Protein AF-A0A9P5Z5B7-F1 (afdb_monomer_lite)

Organism: NCBI:txid109636

Secondary structure (DSSP, 8-state):
---------------------PPPPEEBTTTTB-PPTTEEEES---TTT-EEEEE-SSSPPP-

Foldseek 3Di:
DDDDDDDDDDPDDPPPPPPPPDDKDWAAAPVRRDDDPQWDWDDDPDHRPTGTIDGGNDDDDDD

Sequence (63 aa):
MKFSFVYQAIAVSVAIFSQSVAATYHCGGPYNLSCPKGWRCCGPIIQGVGGTCFEGETGLCPL

Radius of gyration: 25.48 Å; chains: 1; bounding box: 52×22×72 Å

pLDDT: mean 75.91, std 14.53, range [44.75, 93.5]

Structure (mmCIF, N/CA/C/O backbone):
data_AF-A0A9P5Z5B7-F1
#
_entry.id   AF-A0A9P5Z5B7-F1
#
loop_
_atom_site.group_PDB
_atom_site.id
_atom_site.type_symbol
_atom_site.label_atom_id
_atom_site.label_alt_id
_atom_site.label_comp_id
_atom_site.label_asym_id
_atom_site.label_entity_id
_atom_site.label_seq_id
_atom_site.pdbx_PDB_ins_code
_atom_site.Cartn_x
_atom_site.Cartn_y
_atom_site.Cartn_z
_atom_site.occupancy
_atom_site.B_iso_or_equiv
_atom_site.auth_seq_id
_atom_site.auth_comp_id
_atom_site.auth_asym_id
_atom_site.auth_atom_id
_atom_site.pdbx_PDB_model_num
ATOM 1 N N . MET A 1 1 ? 36.189 14.078 57.047 1.00 44.75 1 MET A N 1
ATOM 2 C CA . MET A 1 1 ? 35.470 14.341 55.778 1.00 44.75 1 MET A CA 1
ATOM 3 C C . MET A 1 1 ? 35.138 13.011 55.113 1.00 44.75 1 MET A C 1
ATOM 5 O O . MET A 1 1 ? 36.091 12.293 54.851 1.00 44.75 1 MET A O 1
ATOM 9 N N . LYS A 1 2 ? 33.858 12.699 54.853 1.00 44.91 2 LYS A N 1
ATOM 10 C CA . LYS A 1 2 ? 33.326 11.835 53.760 1.00 44.91 2 LYS A CA 1
ATOM 11 C C . LYS A 1 2 ? 31.865 11.491 54.115 1.00 44.91 2 LYS A C 1
ATOM 13 O O . LYS A 1 2 ? 31.619 10.582 54.890 1.00 44.91 2 LYS A O 1
ATO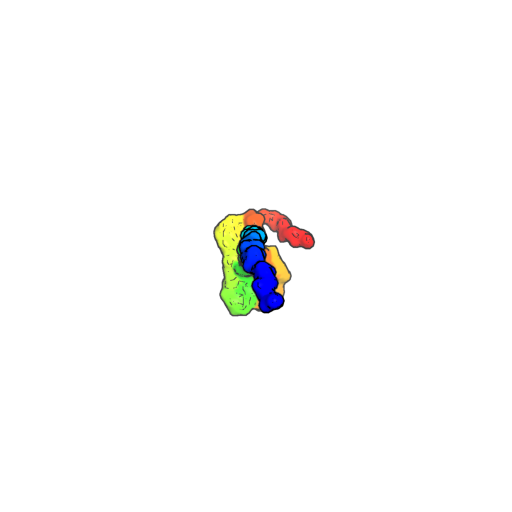M 18 N N . PHE A 1 3 ? 30.943 12.435 53.945 1.00 49.12 3 PHE A N 1
ATOM 19 C CA . PHE A 1 3 ? 30.070 12.616 52.773 1.00 49.12 3 PHE A CA 1
ATOM 20 C C . PHE A 1 3 ? 29.170 11.412 52.475 1.00 49.12 3 PHE A C 1
ATOM 22 O O . PHE A 1 3 ? 29.535 10.497 51.741 1.00 49.12 3 PHE A O 1
ATOM 29 N N . SER A 1 4 ? 27.980 11.493 53.076 1.00 62.91 4 SER A N 1
ATOM 30 C CA . SER A 1 4 ? 26.739 10.821 52.713 1.00 62.91 4 SER A CA 1
ATOM 31 C C . SER A 1 4 ? 26.471 10.884 51.215 1.00 62.91 4 SER A C 1
ATOM 33 O O . SER A 1 4 ? 26.520 11.969 50.646 1.00 62.91 4 SER A O 1
ATOM 35 N N . PHE A 1 5 ? 26.050 9.770 50.623 1.00 53.88 5 PHE A N 1
ATOM 36 C CA . PHE A 1 5 ? 25.253 9.789 49.398 1.00 53.88 5 PHE A CA 1
ATOM 37 C C . PHE A 1 5 ? 24.159 8.732 49.526 1.00 53.88 5 PHE A C 1
ATOM 39 O O . PHE A 1 5 ? 24.341 7.554 49.232 1.00 53.88 5 PHE A O 1
ATOM 46 N N . VAL A 1 6 ? 23.028 9.183 50.071 1.00 54.03 6 VAL A N 1
ATOM 47 C CA . VAL A 1 6 ? 21.753 8.468 50.058 1.00 54.03 6 VAL A CA 1
ATOM 48 C C . VAL A 1 6 ? 21.366 8.308 48.588 1.00 54.03 6 VAL A C 1
ATOM 50 O O . VAL A 1 6 ? 21.104 9.294 47.903 1.00 54.03 6 VAL A O 1
ATOM 53 N N . TYR A 1 7 ? 21.417 7.074 48.091 1.00 55.56 7 TYR A N 1
ATOM 54 C CA . TYR A 1 7 ? 21.077 6.719 46.716 1.00 55.56 7 TYR A CA 1
ATOM 55 C C . TYR A 1 7 ? 19.587 6.998 46.466 1.00 55.56 7 TYR A C 1
ATOM 57 O O . TYR A 1 7 ? 18.722 6.257 46.928 1.00 55.56 7 TYR A O 1
ATOM 65 N N . GLN A 1 8 ? 19.279 8.083 45.752 1.00 53.56 8 GLN A N 1
ATOM 66 C CA . GLN A 1 8 ? 17.933 8.351 45.248 1.00 53.56 8 GLN A CA 1
ATOM 67 C C . GLN A 1 8 ? 17.659 7.451 44.040 1.00 53.56 8 GLN A C 1
ATOM 69 O O . GLN A 1 8 ? 18.316 7.555 43.005 1.00 53.56 8 GLN A O 1
ATOM 74 N N . ALA A 1 9 ? 16.676 6.565 44.183 1.00 56.41 9 ALA A N 1
ATOM 75 C CA . ALA A 1 9 ? 16.137 5.763 43.098 1.00 56.41 9 ALA A CA 1
ATOM 76 C C . ALA A 1 9 ? 15.354 6.666 42.132 1.00 56.41 9 ALA A C 1
ATOM 78 O O . ALA A 1 9 ? 14.274 7.158 42.456 1.00 56.41 9 ALA A O 1
ATOM 79 N N . ILE A 1 10 ? 15.911 6.898 40.945 1.00 58.91 10 ILE A N 1
ATOM 80 C CA . ILE A 1 10 ? 15.243 7.614 39.857 1.00 58.91 10 ILE A CA 1
ATOM 81 C C . ILE A 1 10 ? 14.314 6.610 39.169 1.00 58.91 10 ILE A C 1
ATOM 83 O O . ILE A 1 10 ? 14.757 5.766 38.392 1.00 58.91 10 ILE A O 1
ATOM 87 N N . ALA A 1 11 ? 13.022 6.669 39.485 1.00 61.59 11 ALA A N 1
ATOM 88 C CA . ALA A 1 11 ? 11.999 5.917 38.769 1.00 61.59 11 ALA A CA 1
ATOM 89 C C . ALA A 1 11 ? 11.763 6.578 37.400 1.00 61.59 11 ALA A C 1
ATOM 91 O O . ALA A 1 11 ? 11.047 7.571 37.288 1.00 61.59 11 ALA A O 1
ATOM 92 N N . VAL A 1 12 ? 12.412 6.052 36.358 1.00 65.44 12 VAL A N 1
ATOM 93 C CA . VAL A 1 12 ? 12.191 6.464 34.965 1.00 65.44 12 VAL A CA 1
ATOM 94 C C . VAL A 1 12 ? 10.960 5.731 34.435 1.00 65.44 12 VAL A C 1
ATOM 96 O O . VAL A 1 12 ? 11.018 4.553 34.090 1.00 65.44 12 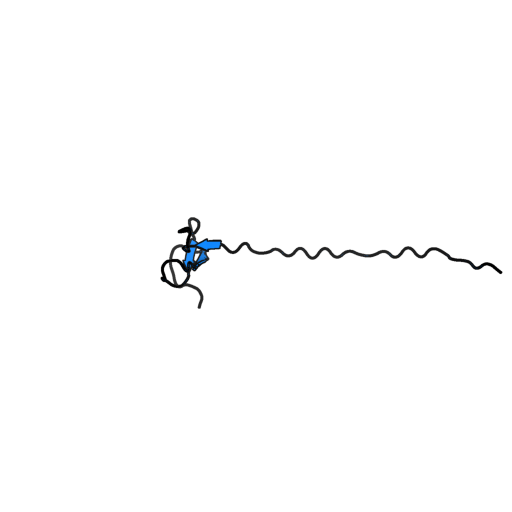VAL A O 1
ATOM 99 N N . SER A 1 13 ? 9.830 6.432 34.376 1.00 60.62 13 SER A N 1
ATOM 100 C CA . SER A 1 13 ? 8.606 5.945 33.740 1.00 60.62 13 SER A CA 1
ATOM 101 C C . SER A 1 13 ? 8.768 5.991 32.218 1.00 60.62 13 SER A C 1
ATOM 103 O O . SER A 1 13 ? 8.630 7.047 31.603 1.00 60.62 13 SER A O 1
ATOM 105 N N . VAL A 1 14 ? 9.078 4.852 31.595 1.00 65.00 14 VAL A N 1
ATOM 106 C CA . VAL A 1 14 ? 9.111 4.727 30.131 1.00 65.00 14 VAL A CA 1
ATOM 107 C C . VAL A 1 14 ? 7.671 4.643 29.623 1.00 65.00 14 VAL A C 1
ATOM 109 O O . VAL A 1 14 ? 7.043 3.587 29.666 1.00 65.00 14 VAL A O 1
ATOM 112 N N . ALA A 1 15 ? 7.125 5.766 29.158 1.00 63.72 15 ALA A N 1
ATOM 113 C CA . ALA A 1 15 ? 5.871 5.773 28.415 1.00 63.72 15 ALA A CA 1
ATOM 114 C C . ALA A 1 15 ? 6.128 5.192 27.014 1.00 63.72 15 ALA A C 1
ATOM 116 O O . ALA A 1 15 ? 6.683 5.860 26.141 1.00 63.72 15 ALA A O 1
ATOM 117 N N . ILE A 1 16 ? 5.756 3.929 26.803 1.00 65.00 16 ILE A N 1
ATOM 118 C CA . ILE A 1 16 ? 5.822 3.283 25.489 1.00 65.00 16 ILE A CA 1
ATOM 119 C C . ILE A 1 16 ? 4.653 3.818 24.653 1.00 65.00 16 ILE A C 1
ATOM 121 O O . ILE A 1 16 ? 3.520 3.350 24.765 1.00 65.00 16 ILE A O 1
ATOM 125 N N . PHE A 1 17 ? 4.920 4.827 23.824 1.00 61.56 17 PHE A N 1
ATOM 126 C CA . PHE A 1 17 ? 3.983 5.279 22.797 1.00 61.56 17 PHE A CA 1
ATOM 127 C C . PHE A 1 17 ? 3.819 4.167 21.754 1.00 61.56 17 PHE A C 1
ATOM 129 O O . PHE A 1 17 ? 4.710 3.916 20.943 1.00 61.56 17 PHE A O 1
ATOM 136 N N . SER A 1 18 ? 2.676 3.484 21.783 1.00 63.81 18 SER A N 1
ATOM 137 C CA . SER A 1 18 ? 2.309 2.505 20.759 1.00 63.81 18 SER A CA 1
ATOM 138 C C . SER A 1 18 ? 1.831 3.253 19.516 1.00 63.81 18 SER A C 1
ATOM 140 O O . SER A 1 18 ? 0.693 3.711 19.460 1.00 63.81 18 SER A O 1
ATOM 142 N N . GLN A 1 19 ? 2.709 3.420 18.526 1.00 61.81 19 GLN A N 1
ATOM 143 C CA . GLN A 1 19 ? 2.327 3.945 17.216 1.00 61.81 19 GLN A CA 1
ATOM 144 C C . GLN A 1 19 ? 1.622 2.826 16.446 1.00 61.81 19 GLN A C 1
ATOM 146 O O . GLN A 1 19 ? 2.274 1.955 15.870 1.00 61.81 19 GLN A O 1
ATOM 151 N N . SER A 1 20 ? 0.289 2.816 16.448 1.00 58.88 20 SER A N 1
ATOM 152 C CA . SER A 1 20 ? -0.480 1.979 15.527 1.00 58.88 20 SER A CA 1
ATOM 153 C C . SER A 1 20 ? -0.316 2.546 14.115 1.00 58.88 20 SER A C 1
ATOM 155 O O . SER A 1 20 ? -1.107 3.376 13.667 1.00 58.88 20 SER A O 1
ATOM 157 N N . VAL A 1 21 ? 0.754 2.147 13.432 1.00 60.94 21 VAL A N 1
ATOM 158 C CA . VAL A 1 21 ? 0.933 2.430 12.009 1.00 60.94 21 VAL A CA 1
ATOM 159 C C . VAL A 1 21 ? -0.131 1.639 11.251 1.00 60.94 21 VAL A C 1
ATOM 161 O O . VAL A 1 21 ? -0.073 0.416 11.156 1.00 60.94 21 VAL A O 1
ATOM 164 N N . ALA A 1 22 ? -1.169 2.324 10.778 1.00 68.56 22 ALA A N 1
ATOM 165 C CA . ALA A 1 22 ? -2.105 1.719 9.844 1.00 68.56 22 ALA A CA 1
ATOM 166 C C . ALA A 1 22 ? -1.306 1.302 8.600 1.00 68.56 22 ALA A C 1
ATOM 168 O O . ALA A 1 22 ? -0.606 2.122 8.006 1.00 68.56 22 ALA A O 1
ATOM 169 N N . ALA A 1 23 ? -1.342 0.016 8.251 1.00 77.31 23 ALA A N 1
ATOM 170 C CA . ALA A 1 23 ? -0.626 -0.489 7.089 1.00 77.31 23 ALA A CA 1
ATOM 171 C C . ALA A 1 23 ? -1.257 0.083 5.810 1.00 77.31 23 ALA A C 1
ATOM 173 O O . ALA A 1 23 ? -2.424 -0.175 5.518 1.00 77.31 23 ALA A O 1
ATOM 174 N N . THR A 1 24 ? -0.481 0.851 5.048 1.00 84.50 24 THR A N 1
ATOM 175 C CA . THR A 1 24 ? -0.886 1.341 3.727 1.00 84.50 24 THR A CA 1
ATOM 176 C C . THR A 1 24 ? -0.606 0.271 2.680 1.00 84.50 24 THR A C 1
ATOM 178 O O . THR A 1 24 ? 0.521 -0.207 2.555 1.00 84.50 24 THR A O 1
ATOM 181 N N . TYR A 1 25 ? -1.625 -0.094 1.904 1.00 90.50 25 TYR A N 1
ATOM 182 C CA . TYR A 1 25 ? -1.497 -1.046 0.804 1.00 90.50 25 TYR A CA 1
ATOM 183 C C . TYR A 1 25 ? -1.293 -0.318 -0.522 1.00 90.50 25 TYR A C 1
ATOM 185 O O . TYR A 1 25 ? -1.933 0.699 -0.783 1.00 90.50 25 TYR A O 1
ATOM 193 N N . HIS A 1 26 ? -0.437 -0.871 -1.379 1.00 90.69 26 HIS A N 1
ATOM 194 C CA . HIS A 1 26 ? -0.137 -0.325 -2.699 1.00 90.69 26 HIS A CA 1
ATOM 195 C C . HIS A 1 26 ? -0.537 -1.286 -3.818 1.00 90.69 26 HIS A C 1
ATOM 197 O O . HIS A 1 26 ? -0.599 -2.501 -3.635 1.00 90.69 26 HIS A O 1
ATOM 203 N N . CYS A 1 27 ? -0.789 -0.720 -4.992 1.00 90.38 27 CYS A N 1
ATOM 204 C CA . CYS A 1 27 ? -1.191 -1.425 -6.206 1.00 90.38 27 CYS A CA 1
ATOM 205 C C . CYS A 1 27 ? -0.400 -0.925 -7.420 1.00 90.38 27 CYS A C 1
ATOM 207 O O . CYS A 1 27 ? 0.188 0.153 -7.391 1.00 90.38 27 CYS A O 1
ATOM 209 N N . GLY A 1 28 ? -0.389 -1.697 -8.504 1.00 89.56 28 GLY A N 1
ATOM 210 C CA . GLY A 1 28 ? 0.352 -1.418 -9.729 1.00 89.56 28 GLY A CA 1
ATOM 211 C C . GLY A 1 28 ? 1.870 -1.429 -9.524 1.00 89.56 28 GLY A C 1
ATOM 212 O O . GLY A 1 28 ? 2.418 -2.309 -8.856 1.00 89.56 28 GLY A O 1
ATOM 213 N N . GLY A 1 29 ? 2.551 -0.456 -10.130 1.00 84.81 29 GLY A N 1
ATOM 214 C CA . GLY A 1 29 ? 4.002 -0.310 -10.034 1.00 84.81 29 GLY A CA 1
ATOM 215 C C . GLY A 1 29 ? 4.786 -1.338 -10.866 1.00 84.81 29 GLY A C 1
ATOM 216 O O . GLY A 1 29 ? 4.197 -2.074 -11.660 1.00 84.81 29 GLY A O 1
ATOM 217 N N . PRO A 1 30 ? 6.115 -1.427 -10.679 1.00 85.12 30 PRO A N 1
ATOM 218 C CA . PRO A 1 30 ? 6.981 -2.346 -11.431 1.00 85.12 30 PRO A CA 1
ATOM 219 C C . PRO A 1 30 ? 6.671 -3.829 -11.179 1.00 85.12 30 PRO A C 1
ATOM 221 O O . PRO A 1 30 ? 7.034 -4.682 -11.982 1.00 85.12 30 PRO A O 1
ATOM 224 N N . TYR A 1 31 ? 5.981 -4.134 -10.079 1.00 86.56 31 TYR A N 1
ATOM 225 C CA . TYR A 1 31 ? 5.618 -5.494 -9.684 1.00 86.56 31 TYR A CA 1
ATOM 226 C C . TYR A 1 31 ? 4.160 -5.855 -10.003 1.00 86.56 31 TYR A C 1
ATOM 228 O O . TYR A 1 31 ? 3.724 -6.941 -9.632 1.00 86.56 31 TYR A O 1
ATOM 236 N N . ASN A 1 32 ? 3.403 -4.974 -10.675 1.00 85.69 32 ASN A N 1
ATOM 237 C CA . ASN A 1 32 ? 1.988 -5.183 -11.019 1.00 85.69 32 ASN A CA 1
ATOM 238 C C . ASN A 1 32 ? 1.132 -5.660 -9.825 1.00 85.69 32 ASN A C 1
ATOM 240 O O . ASN A 1 32 ? 0.341 -6.599 -9.936 1.00 85.69 32 ASN A O 1
ATOM 244 N N . LEU A 1 33 ? 1.305 -5.021 -8.664 1.00 89.56 33 LEU A N 1
ATOM 245 C CA . LEU A 1 33 ? 0.592 -5.387 -7.439 1.00 89.56 33 LEU A CA 1
ATOM 246 C C . LEU A 1 33 ? -0.918 -5.157 -7.588 1.00 89.56 33 LEU A C 1
ATOM 248 O O . LEU A 1 33 ? -1.361 -4.236 -8.269 1.00 89.56 33 LEU A O 1
ATOM 252 N N . SER A 1 34 ? -1.725 -5.975 -6.920 1.00 90.19 34 SER A N 1
ATOM 253 C CA . SER A 1 34 ? -3.186 -5.835 -6.905 1.00 90.19 34 SER A CA 1
ATOM 254 C C . SER A 1 34 ? -3.681 -5.553 -5.494 1.00 90.19 34 SER A C 1
ATOM 256 O O . SER A 1 34 ? -3.103 -6.043 -4.524 1.00 90.19 34 SER A O 1
ATOM 258 N N . CYS A 1 35 ? -4.759 -4.774 -5.380 1.00 91.25 35 CYS A N 1
ATOM 259 C CA . CYS A 1 35 ? -5.387 -4.535 -4.087 1.00 91.2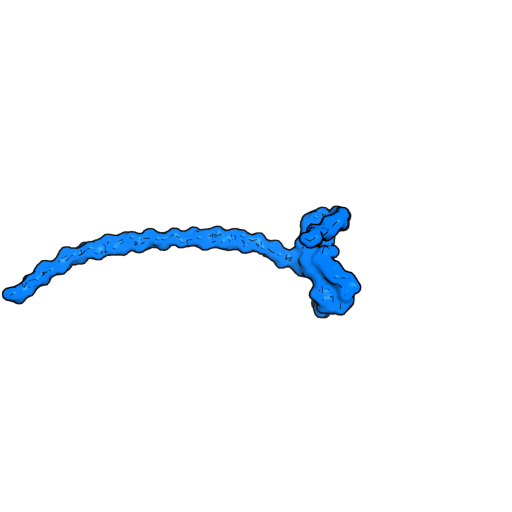5 35 CYS A CA 1
ATOM 260 C C . CYS A 1 35 ? -6.070 -5.804 -3.552 1.00 91.25 35 CYS A C 1
ATOM 262 O O . CYS A 1 35 ? -6.507 -6.648 -4.342 1.00 91.25 35 CYS A O 1
ATOM 264 N N . PRO A 1 36 ? -6.193 -5.939 -2.220 1.00 92.44 36 PRO A N 1
ATOM 265 C CA . PRO A 1 36 ? -6.997 -6.989 -1.606 1.00 92.44 36 PRO A CA 1
ATOM 266 C C . PRO A 1 36 ? -8.458 -6.959 -2.084 1.00 92.44 36 PRO A C 1
ATOM 268 O O . PRO A 1 36 ? -8.955 -5.936 -2.553 1.00 92.44 36 PRO A O 1
ATOM 271 N N . LYS A 1 37 ? -9.179 -8.074 -1.914 1.00 92.75 37 LYS A N 1
ATOM 272 C CA . LYS A 1 37 ? -10.627 -8.113 -2.185 1.00 92.75 37 LYS A CA 1
ATOM 273 C C . LYS A 1 37 ? -11.365 -7.099 -1.312 1.00 92.75 37 LYS A C 1
ATOM 275 O O . LYS A 1 37 ? -11.028 -6.960 -0.137 1.00 92.75 37 LYS A O 1
ATOM 280 N N . GLY A 1 38 ? -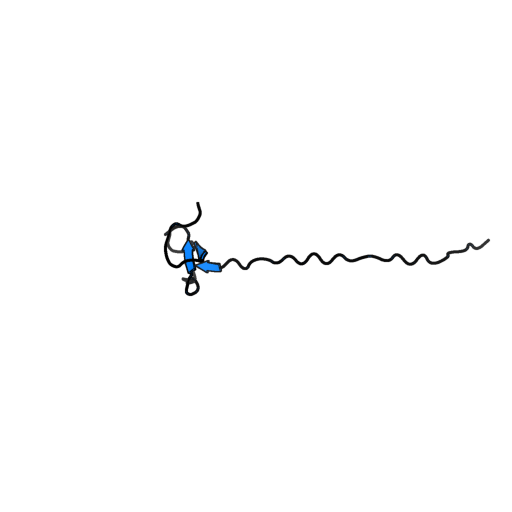12.376 -6.428 -1.862 1.00 91.81 38 GLY A N 1
ATOM 281 C CA . GLY A 1 38 ? -13.080 -5.360 -1.149 1.00 91.81 38 GLY A CA 1
ATOM 282 C C . GLY A 1 38 ? -12.391 -3.993 -1.209 1.00 91.81 38 GLY A C 1
ATOM 283 O O . GLY A 1 38 ? -12.923 -3.038 -0.649 1.00 91.81 38 GLY A O 1
ATOM 284 N N . TRP A 1 39 ? -11.226 -3.885 -1.856 1.00 93.50 39 TRP A N 1
ATOM 285 C CA . TRP A 1 39 ? -10.451 -2.651 -1.972 1.00 93.50 39 TRP A CA 1
ATOM 286 C C . TRP A 1 39 ? -10.259 -2.281 -3.441 1.00 93.50 39 TRP A C 1
ATOM 288 O O . TRP A 1 39 ? -10.181 -3.140 -4.319 1.00 93.50 39 TRP A O 1
ATOM 298 N N . ARG A 1 40 ? -10.117 -0.988 -3.707 1.00 90.38 40 ARG A N 1
ATOM 299 C CA . ARG A 1 40 ? -9.837 -0.440 -5.037 1.00 90.38 40 ARG A CA 1
ATOM 300 C C . ARG A 1 40 ? -8.484 0.246 -5.069 1.00 90.38 40 ARG A C 1
ATOM 302 O O . ARG A 1 40 ? -8.043 0.825 -4.080 1.00 90.38 40 ARG A O 1
ATOM 309 N N . CYS A 1 41 ? -7.858 0.226 -6.237 1.00 90.69 41 CYS A N 1
ATOM 310 C CA . CYS A 1 41 ? -6.614 0.935 -6.484 1.00 90.69 41 CYS A CA 1
ATOM 311 C C . CYS A 1 41 ? -6.900 2.394 -6.845 1.00 90.69 41 CYS A C 1
ATOM 313 O O . CYS A 1 41 ? -7.541 2.662 -7.860 1.00 90.69 41 CYS A O 1
ATOM 315 N N . CYS A 1 42 ? -6.407 3.327 -6.036 1.00 90.12 42 CYS A N 1
ATOM 316 C CA . CYS A 1 42 ? -6.454 4.756 -6.309 1.00 90.12 42 CYS A CA 1
ATOM 317 C C . CYS A 1 42 ? -5.045 5.287 -6.514 1.00 90.12 42 CYS A C 1
ATOM 319 O O . CYS A 1 42 ? -4.210 5.290 -5.612 1.00 90.12 42 CYS A O 1
ATOM 321 N N . GLY A 1 43 ? -4.780 5.750 -7.720 1.00 81.56 43 GLY A N 1
ATOM 322 C CA . GLY A 1 43 ? -3.500 6.312 -8.097 1.00 81.56 43 GLY A CA 1
ATOM 323 C C . GLY A 1 43 ? -3.535 6.736 -9.555 1.00 81.56 43 GLY A C 1
ATOM 324 O O . GLY A 1 43 ? -4.531 6.503 -10.247 1.00 81.56 43 GLY A O 1
ATOM 325 N N . PRO A 1 44 ? -2.468 7.376 -10.037 1.00 73.00 44 PRO A N 1
ATOM 326 C CA . PRO A 1 44 ? -2.370 7.727 -11.441 1.00 73.00 44 PRO A CA 1
ATOM 327 C C . PRO A 1 44 ? -2.454 6.462 -12.306 1.00 73.00 44 PRO A C 1
ATOM 329 O O . PRO A 1 44 ? -1.754 5.482 -12.059 1.00 73.00 44 PRO A O 1
ATOM 332 N N . ILE A 1 45 ? -3.267 6.499 -13.368 1.00 63.53 45 ILE A N 1
ATOM 333 C CA . ILE A 1 45 ? -3.355 5.432 -14.386 1.00 63.53 45 ILE A CA 1
ATOM 334 C C . ILE A 1 45 ? -2.132 5.509 -15.325 1.00 63.53 45 ILE A C 1
ATOM 336 O O . ILE A 1 45 ? -2.242 5.460 -16.547 1.00 63.53 45 ILE A O 1
ATOM 340 N N . ILE A 1 46 ? -0.942 5.704 -14.756 1.00 74.25 46 ILE A N 1
ATOM 341 C CA . ILE A 1 46 ? 0.329 5.699 -15.473 1.00 74.25 46 ILE A CA 1
ATOM 342 C C . ILE A 1 46 ? 0.969 4.339 -15.218 1.00 74.25 46 ILE A C 1
ATOM 344 O O . ILE A 1 46 ? 1.201 3.948 -14.069 1.00 74.25 46 ILE A O 1
ATOM 348 N N . GLN A 1 47 ? 1.253 3.608 -16.296 1.00 67.06 47 GLN A N 1
ATOM 349 C CA . GLN A 1 47 ? 1.916 2.312 -16.193 1.00 67.06 47 GLN A CA 1
ATOM 350 C C . GLN A 1 47 ? 3.252 2.441 -15.450 1.00 67.06 47 GLN A C 1
ATOM 352 O O . GLN A 1 47 ? 4.055 3.325 -15.736 1.00 67.06 47 GLN A O 1
ATOM 357 N N . GLY A 1 48 ? 3.476 1.555 -14.479 1.00 69.69 48 GLY A N 1
ATOM 358 C CA . GLY A 1 48 ? 4.717 1.491 -13.705 1.00 69.69 48 GLY A CA 1
ATOM 359 C C . GLY A 1 48 ? 4.809 2.426 -12.493 1.00 69.69 48 GLY A C 1
ATOM 360 O O . GLY A 1 48 ? 5.707 2.225 -11.682 1.00 69.69 48 GLY A O 1
ATOM 361 N N . VAL A 1 49 ? 3.886 3.381 -12.306 1.00 79.69 49 VAL A N 1
ATOM 362 C CA . VAL A 1 49 ? 3.896 4.289 -11.135 1.00 79.69 49 VAL A CA 1
ATOM 363 C C . VAL A 1 49 ? 3.150 3.684 -9.943 1.00 79.69 49 VAL A C 1
ATOM 365 O O . VAL A 1 49 ? 3.610 3.783 -8.810 1.00 79.69 49 VAL A O 1
ATOM 368 N N . GLY A 1 50 ? 2.041 2.985 -10.204 1.00 85.56 50 GLY A N 1
ATOM 369 C CA . GLY A 1 50 ? 1.215 2.385 -9.155 1.00 85.56 50 GLY A CA 1
ATOM 370 C C . GLY A 1 50 ? 0.358 3.393 -8.385 1.00 85.56 50 GLY A C 1
ATOM 371 O O . GLY A 1 50 ? 0.231 4.554 -8.770 1.00 85.56 50 GLY A O 1
ATOM 372 N N . GLY A 1 51 ? -0.272 2.923 -7.311 1.00 90.81 51 GLY A N 1
ATOM 373 C CA . GLY A 1 51 ? -1.199 3.688 -6.482 1.00 90.81 51 GLY A CA 1
ATOM 374 C C . GLY A 1 51 ? -1.330 3.131 -5.068 1.00 90.81 51 GLY A C 1
ATOM 375 O O . GLY A 1 51 ? -0.560 2.269 -4.636 1.00 90.81 51 GLY A O 1
ATOM 376 N N . THR A 1 52 ? -2.337 3.619 -4.357 1.00 91.62 52 THR A N 1
ATOM 377 C CA . THR A 1 52 ? -2.678 3.230 -2.989 1.00 91.62 52 THR A CA 1
ATOM 378 C C . THR A 1 52 ? -4.054 2.579 -2.975 1.00 91.62 52 THR A C 1
ATOM 380 O O . THR A 1 52 ? -4.978 3.032 -3.648 1.00 91.62 52 THR A O 1
ATOM 383 N N . CYS A 1 53 ? -4.203 1.500 -2.220 1.00 91.69 53 CYS A N 1
ATOM 384 C CA . CYS A 1 53 ? -5.477 0.822 -2.075 1.00 91.69 53 CYS A CA 1
ATOM 385 C C . CYS A 1 53 ? -6.346 1.5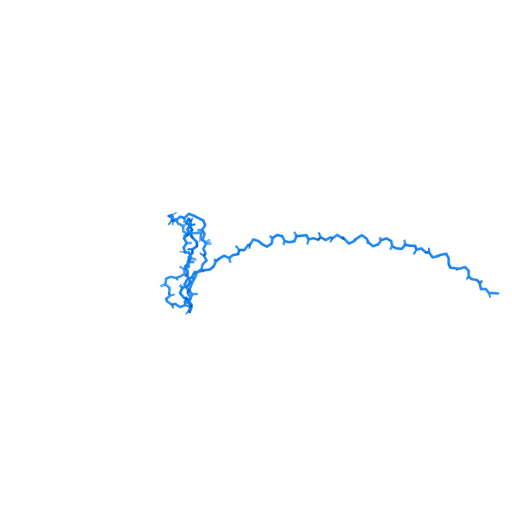25 -1.033 1.00 91.69 53 CYS A C 1
ATOM 387 O O . CYS A 1 53 ? -5.872 1.872 0.047 1.00 91.69 53 CYS A O 1
ATOM 389 N N . PHE A 1 54 ? -7.632 1.660 -1.338 1.00 91.62 54 PHE A N 1
ATOM 390 C CA . PHE A 1 54 ? -8.646 2.167 -0.416 1.00 91.62 54 PHE A CA 1
ATOM 391 C C . PHE A 1 54 ? -9.796 1.176 -0.312 1.00 91.62 54 PHE A C 1
ATOM 393 O O . PHE A 1 54 ? -10.092 0.468 -1.274 1.00 91.62 54 PHE A O 1
ATOM 400 N N . GLU A 1 55 ? -10.450 1.143 0.843 1.00 91.31 55 GLU A N 1
ATOM 401 C CA . GLU A 1 55 ? -11.629 0.308 1.056 1.00 91.31 55 GLU A CA 1
ATOM 402 C C . GLU A 1 55 ? -12.780 0.699 0.116 1.00 91.31 55 GLU A C 1
ATOM 404 O O . GLU A 1 55 ? -13.001 1.875 -0.192 1.00 91.31 55 GLU A O 1
ATOM 409 N N . GLY A 1 56 ? -13.519 -0.317 -0.327 1.00 89.75 56 GLY A N 1
ATOM 410 C CA . GLY A 1 56 ? -14.603 -0.218 -1.297 1.00 89.75 56 GLY A CA 1
ATOM 411 C C . GLY A 1 56 ? -14.139 -0.569 -2.709 1.00 89.75 56 GLY A C 1
ATOM 412 O O . GLY A 1 56 ? -13.233 0.053 -3.249 1.00 89.75 56 GLY A O 1
ATOM 413 N N . GLU A 1 57 ? -14.797 -1.540 -3.347 1.00 84.88 57 GLU A N 1
ATOM 414 C CA . GLU A 1 57 ? -14.488 -1.952 -4.731 1.00 84.88 57 GLU A CA 1
ATOM 415 C C . GLU A 1 57 ? -14.940 -0.915 -5.770 1.00 84.88 57 GLU A C 1
ATOM 417 O O . GLU A 1 57 ? -14.445 -0.884 -6.893 1.00 84.88 57 GLU A O 1
ATOM 422 N N . THR A 1 58 ? -15.870 -0.036 -5.391 1.00 81.31 58 THR A N 1
ATOM 423 C CA . THR A 1 58 ? -16.481 0.967 -6.270 1.00 81.31 58 THR A CA 1
ATOM 424 C C . THR A 1 58 ? -16.492 2.347 -5.625 1.00 81.31 58 THR A C 1
ATOM 426 O O . THR A 1 58 ? -16.504 2.469 -4.401 1.00 81.31 58 THR A O 1
ATOM 429 N N . GLY A 1 59 ? -16.528 3.401 -6.441 1.00 84.25 59 GLY A N 1
ATOM 430 C CA . GLY A 1 59 ? -16.694 4.792 -6.008 1.00 84.25 59 GLY A CA 1
ATOM 431 C C . GLY A 1 59 ? -15.496 5.685 -6.339 1.00 84.25 59 GLY A C 1
ATOM 432 O O . GLY A 1 59 ? -14.582 5.281 -7.05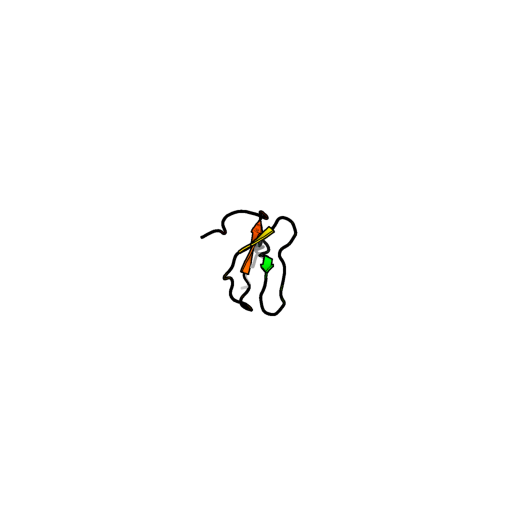3 1.00 84.25 59 GLY A O 1
ATOM 433 N N . LEU A 1 60 ? -15.522 6.913 -5.820 1.00 84.50 60 LEU A N 1
ATOM 434 C CA . LEU A 1 60 ? -14.506 7.928 -6.096 1.00 84.50 60 LEU A CA 1
ATOM 435 C C . LEU A 1 60 ? -13.306 7.780 -5.170 1.00 84.50 60 LEU A C 1
ATOM 437 O O . LEU A 1 60 ? -13.477 7.683 -3.955 1.00 84.50 60 LEU A O 1
ATOM 441 N N . CYS A 1 61 ? -12.107 7.812 -5.740 1.00 85.94 61 CYS A N 1
ATOM 442 C CA . CYS A 1 61 ? -10.873 7.915 -4.976 1.00 85.94 61 CYS A CA 1
ATOM 443 C C . CYS A 1 61 ? -10.832 9.218 -4.162 1.00 85.94 61 CYS A C 1
ATOM 445 O O . CYS A 1 61 ? -11.347 10.232 -4.639 1.00 85.94 61 CYS A O 1
ATOM 447 N N . PRO A 1 62 ? -10.257 9.200 -2.946 1.00 81.62 62 PRO A N 1
ATOM 448 C CA . PRO A 1 62 ? -10.074 10.423 -2.173 1.00 81.62 62 PRO A CA 1
ATOM 449 C C . PRO A 1 62 ? -9.209 11.421 -2.958 1.00 81.62 62 PRO A C 1
ATOM 451 O O . PRO A 1 62 ? -8.256 11.011 -3.624 1.00 81.62 62 PRO A O 1
ATOM 454 N N . LEU A 1 63 ? -9.615 12.696 -2.917 1.00 69.94 63 LEU A N 1
ATOM 455 C CA . LEU A 1 63 ? -8.962 13.830 -3.584 1.00 69.94 63 LEU A CA 1
ATOM 456 C C . LEU A 1 63 ? -7.687 14.262 -2.857 1.00 69.94 63 LEU A C 1
ATOM 458 O O . LEU A 1 63 ? -7.695 14.231 -1.605 1.00 69.94 63 LEU A O 1
#